Protein AF-A0A2W4MTW6-F1 (afdb_monomer)

Solvent-accessible surface area (backbone atoms only — not comparable to full-atom values): 3323 Å² total; per-residue (Å²): 114,45,44,77,43,69,59,59,69,58,54,51,53,52,52,52,53,51,52,52,39,46,75,71,71,46,82,70,81,70,83,73,80,90,78,80,64,44,82,43,87,39,92,68,5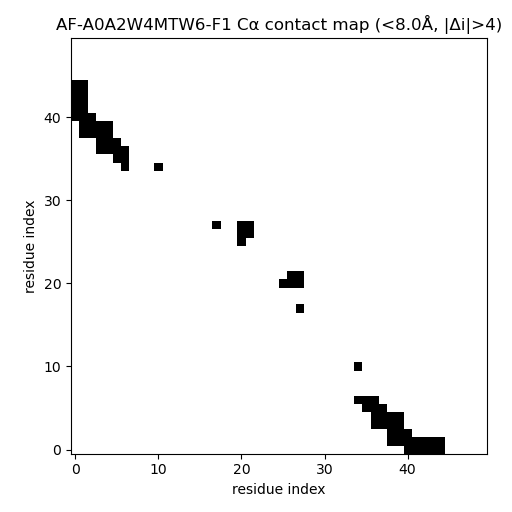6,78,81,82,81,133

Structure (mmCIF, N/CA/C/O backbone):
data_AF-A0A2W4MTW6-F1
#
_entry.id   AF-A0A2W4MTW6-F1
#
loop_
_atom_site.group_PDB
_atom_site.id
_atom_site.type_symbol
_atom_site.label_atom_id
_atom_site.label_alt_id
_atom_site.label_comp_id
_atom_site.label_asym_id
_atom_site.label_entity_id
_atom_site.label_seq_id
_atom_site.pdbx_PDB_ins_code
_atom_site.Cartn_x
_atom_site.Cartn_y
_atom_site.Cartn_z
_atom_site.occupancy
_atom_site.B_iso_or_equiv
_atom_site.auth_seq_id
_atom_site.auth_comp_id
_atom_site.auth_asym_id
_atom_site.auth_atom_id
_atom_site.pdbx_PDB_model_num
ATOM 1 N N . LEU A 1 1 ? 10.586 5.541 -16.512 1.00 95.94 1 LEU A N 1
ATOM 2 C CA . LEU A 1 1 ? 11.283 5.162 -15.266 1.00 95.94 1 LEU A CA 1
ATOM 3 C C . LEU A 1 1 ? 10.909 3.740 -14.841 1.00 95.94 1 LEU A C 1
ATOM 5 O O . LEU A 1 1 ? 9.729 3.488 -14.612 1.00 95.94 1 LEU A O 1
ATOM 9 N N . THR A 1 2 ? 11.874 2.826 -14.776 1.00 97.69 2 THR A N 1
ATOM 10 C CA . THR A 1 2 ? 11.783 1.541 -14.065 1.00 97.69 2 THR A CA 1
ATOM 11 C C . THR A 1 2 ? 11.626 1.805 -12.577 1.00 97.69 2 THR A C 1
ATOM 13 O O . THR A 1 2 ? 12.308 2.672 -12.040 1.00 97.69 2 THR A O 1
ATOM 16 N N . THR A 1 3 ? 10.707 1.110 -11.912 1.00 98.06 3 THR A N 1
ATOM 17 C CA . THR A 1 3 ? 10.372 1.400 -10.513 1.00 98.06 3 THR A CA 1
ATOM 18 C C . THR A 1 3 ? 9.790 0.185 -9.800 1.00 98.06 3 THR A C 1
ATOM 20 O O . THR A 1 3 ? 9.236 -0.711 -10.438 1.00 98.06 3 THR A O 1
ATOM 23 N N . VAL A 1 4 ? 9.889 0.174 -8.474 1.00 98.00 4 VAL A N 1
ATOM 24 C CA . VAL A 1 4 ? 9.118 -0.717 -7.605 1.00 98.00 4 VAL A CA 1
ATOM 25 C C . VAL A 1 4 ? 7.792 -0.017 -7.320 1.00 98.00 4 VAL A C 1
ATOM 27 O O . VAL A 1 4 ? 7.724 0.925 -6.534 1.00 98.00 4 VAL A O 1
ATOM 30 N N . ALA A 1 5 ? 6.742 -0.432 -8.022 1.00 98.06 5 ALA A N 1
ATOM 31 C CA . ALA A 1 5 ? 5.430 0.180 -7.921 1.00 98.06 5 ALA A CA 1
ATOM 32 C C . ALA A 1 5 ? 4.675 -0.341 -6.697 1.00 98.06 5 ALA A C 1
ATOM 34 O O . ALA A 1 5 ? 4.524 -1.551 -6.512 1.00 98.06 5 ALA A O 1
ATOM 35 N N . GLN A 1 6 ? 4.167 0.597 -5.903 1.00 98.38 6 GLN A N 1
ATOM 36 C CA . GLN A 1 6 ? 3.266 0.325 -4.790 1.00 98.38 6 GLN A CA 1
ATOM 37 C C . GLN A 1 6 ? 1.812 0.305 -5.292 1.00 98.38 6 GLN A C 1
ATOM 39 O O . GLN A 1 6 ? 1.429 1.201 -6.054 1.00 98.38 6 GLN A O 1
ATOM 44 N N . PRO A 1 7 ? 0.974 -0.658 -4.873 1.00 97.69 7 PRO A N 1
ATOM 45 C CA . PRO A 1 7 ? -0.446 -0.692 -5.218 1.00 97.69 7 PRO A CA 1
ATOM 46 C C . PRO A 1 7 ? -1.242 0.320 -4.372 1.00 97.69 7 PRO A C 1
ATOM 48 O O . PRO A 1 7 ? -2.088 -0.037 -3.558 1.00 97.69 7 PRO A O 1
ATOM 51 N N . MET A 1 8 ? -0.969 1.615 -4.563 1.00 97.94 8 MET A N 1
ATOM 52 C CA . MET A 1 8 ? -1.461 2.695 -3.693 1.00 97.94 8 MET A CA 1
ATOM 53 C C . MET A 1 8 ? -2.989 2.765 -3.592 1.00 97.94 8 MET A C 1
ATOM 55 O O . MET A 1 8 ? -3.514 3.044 -2.518 1.00 97.94 8 MET A O 1
ATOM 59 N N . HIS A 1 9 ? -3.708 2.480 -4.681 1.00 97.75 9 HIS A N 1
ATOM 60 C CA . HIS A 1 9 ? -5.173 2.447 -4.655 1.00 97.75 9 HIS A CA 1
ATOM 61 C C . HIS A 1 9 ? -5.713 1.320 -3.765 1.00 97.75 9 HIS A C 1
ATOM 63 O O . HIS A 1 9 ? -6.655 1.538 -3.010 1.00 97.75 9 HIS A O 1
ATOM 69 N N . GLU A 1 10 ? -5.101 0.135 -3.820 1.00 97.50 10 GLU A N 1
ATOM 70 C CA . GLU A 1 10 ? -5.478 -1.010 -2.985 1.00 97.50 10 GLU A CA 1
ATOM 71 C C . GLU A 1 10 ? -5.151 -0.745 -1.516 1.00 97.50 10 GLU A C 1
ATOM 73 O O . GLU A 1 10 ? -6.004 -0.954 -0.655 1.00 97.50 10 GLU A O 1
ATOM 78 N N . ILE A 1 11 ? -3.956 -0.206 -1.244 1.00 97.62 11 ILE A N 1
ATOM 79 C CA . ILE A 1 11 ? -3.540 0.214 0.099 1.00 97.62 11 ILE A CA 1
ATOM 80 C C . ILE A 1 11 ? -4.558 1.205 0.676 1.00 97.62 11 ILE A C 1
ATOM 82 O O . ILE A 1 11 ? -5.059 0.996 1.778 1.00 97.62 11 ILE A O 1
ATOM 86 N N . GLY A 1 12 ? -4.912 2.251 -0.075 1.00 97.62 12 GLY A N 1
ATOM 87 C CA . GLY A 1 12 ? -5.879 3.256 0.366 1.00 97.62 12 GLY A CA 1
ATOM 88 C C . GLY A 1 12 ? -7.267 2.669 0.627 1.00 97.62 12 GLY A C 1
ATOM 89 O O . GLY A 1 12 ? -7.839 2.894 1.692 1.00 97.62 12 GLY A O 1
ATOM 90 N N . ALA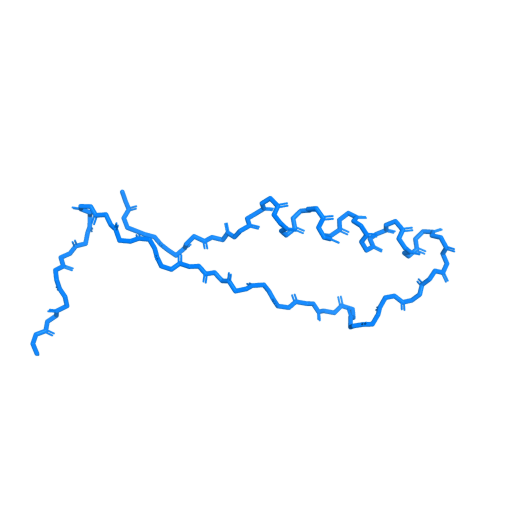 A 1 13 ? -7.793 1.870 -0.305 1.00 97.56 13 ALA A N 1
ATOM 91 C CA . ALA A 1 13 ? -9.106 1.246 -0.156 1.00 97.56 13 ALA A CA 1
ATOM 92 C C . ALA A 1 13 ? -9.174 0.326 1.077 1.00 97.56 13 ALA A C 1
ATOM 94 O O . ALA A 1 13 ? -10.117 0.415 1.864 1.00 97.56 13 ALA A O 1
ATOM 95 N N . ARG A 1 14 ? -8.152 -0.515 1.291 1.00 95.75 14 ARG A N 1
ATOM 96 C CA . ARG A 1 14 ? -8.086 -1.417 2.452 1.00 95.75 14 ARG A CA 1
ATOM 97 C C . ARG A 1 14 ? -7.893 -0.663 3.764 1.00 95.75 14 ARG A C 1
ATOM 99 O O . ARG A 1 14 ? -8.510 -1.033 4.761 1.00 95.75 14 ARG A O 1
ATOM 106 N N . ALA A 1 15 ? -7.094 0.403 3.767 1.00 95.75 15 ALA A N 1
ATOM 107 C CA . ALA A 1 15 ? -6.900 1.245 4.944 1.00 95.75 15 ALA A CA 1
ATOM 108 C C . ALA A 1 15 ? -8.214 1.905 5.388 1.00 95.75 15 ALA A C 1
ATOM 110 O O . ALA A 1 15 ? -8.570 1.830 6.562 1.00 95.75 15 ALA A O 1
ATOM 111 N N . ILE A 1 16 ? -8.970 2.485 4.449 1.00 97.00 16 ILE A N 1
ATOM 112 C CA . ILE A 1 16 ? -10.275 3.087 4.751 1.00 97.00 16 ILE A CA 1
ATOM 113 C C . ILE A 1 16 ? -11.276 2.025 5.209 1.00 97.00 16 ILE A C 1
ATOM 115 O O . ILE A 1 16 ? -11.969 2.237 6.199 1.00 97.00 16 ILE A O 1
ATOM 119 N N . SER A 1 17 ? -11.315 0.862 4.553 1.00 95.12 17 SER A N 1
ATOM 120 C CA . SER A 1 17 ? -12.187 -0.240 4.971 1.00 95.12 17 SER A CA 1
ATOM 121 C C . SER A 1 17 ? -11.912 -0.676 6.413 1.00 95.12 17 SER A C 1
ATOM 123 O O . SER A 1 17 ? -12.853 -0.829 7.185 1.00 95.12 17 SER A O 1
ATOM 125 N N . ARG A 1 18 ? -10.640 -0.833 6.808 1.00 94.69 18 ARG A N 1
ATOM 126 C CA . ARG A 1 18 ? -10.284 -1.172 8.196 1.00 94.69 18 ARG A CA 1
ATOM 127 C C . ARG A 1 18 ? -10.628 -0.062 9.177 1.00 94.69 18 ARG A C 1
ATOM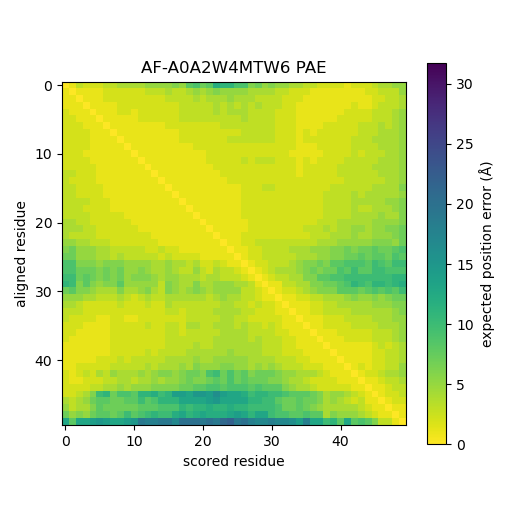 129 O O . ARG A 1 18 ? -11.097 -0.347 10.272 1.00 94.69 18 ARG A O 1
ATOM 136 N N . LEU A 1 19 ? -10.419 1.197 8.797 1.00 95.44 19 LEU A N 1
ATOM 137 C CA . LEU A 1 19 ? -10.802 2.324 9.643 1.00 95.44 19 LEU A CA 1
ATOM 138 C C . LEU A 1 19 ? -12.309 2.306 9.935 1.00 95.44 19 LEU A C 1
ATOM 140 O O . LEU A 1 19 ? -12.710 2.503 11.077 1.00 95.44 19 LEU A O 1
ATOM 144 N N . LEU A 1 20 ? -13.136 2.019 8.929 1.00 96.69 20 LEU A N 1
ATOM 145 C CA . LEU A 1 20 ? -14.584 1.899 9.105 1.00 96.69 20 LEU A CA 1
ATOM 146 C C . LEU A 1 20 ? -14.970 0.755 10.055 1.00 96.69 20 LEU A C 1
ATOM 148 O O . LEU A 1 20 ? -15.853 0.947 10.884 1.00 96.69 20 LEU A O 1
ATOM 152 N N . GLN A 1 21 ? -14.283 -0.389 9.990 1.00 95.19 21 GLN A N 1
ATOM 153 C CA . GLN A 1 21 ? -14.483 -1.507 10.926 1.00 95.19 21 GLN A CA 1
ATOM 154 C C . GLN A 1 21 ? -14.171 -1.094 12.371 1.00 95.19 21 GLN A C 1
ATOM 156 O O . GLN A 1 21 ? -14.980 -1.310 13.271 1.00 95.19 21 GLN A O 1
ATOM 161 N N . VAL A 1 22 ? -13.044 -0.409 12.587 1.00 95.69 22 VAL A N 1
ATOM 162 C CA . VAL A 1 22 ? -12.676 0.118 13.913 1.00 95.69 22 VAL A CA 1
ATOM 163 C C . VAL A 1 22 ? -13.733 1.093 14.436 1.00 95.69 22 VAL A C 1
ATOM 165 O O . VAL A 1 22 ? -14.126 1.016 15.598 1.00 95.69 22 VAL A O 1
ATOM 168 N N . LEU A 1 23 ? -14.238 1.988 13.582 1.00 97.06 23 LEU A N 1
ATOM 169 C CA . LEU A 1 23 ? -15.303 2.928 13.950 1.00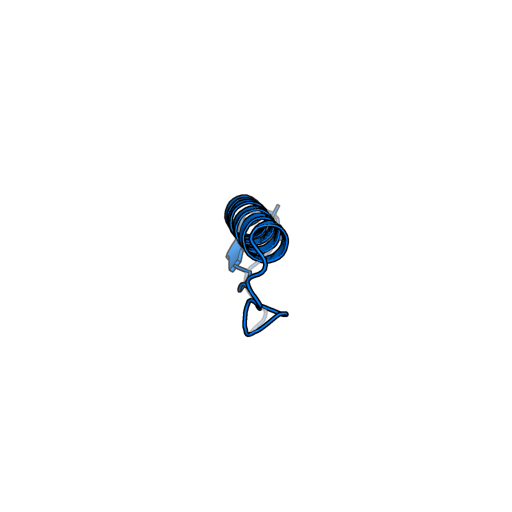 97.06 23 LEU A CA 1
ATOM 170 C C . LEU A 1 23 ? -16.634 2.227 14.271 1.00 97.06 23 LEU A C 1
ATOM 172 O O . LEU A 1 23 ? -17.415 2.752 15.062 1.00 97.06 23 LEU A O 1
ATOM 176 N N . ALA A 1 24 ? -16.880 1.045 13.702 1.00 97.25 24 ALA A N 1
ATOM 177 C CA . ALA A 1 24 ? -18.027 0.196 14.021 1.00 97.25 24 ALA A CA 1
ATOM 178 C C . ALA A 1 24 ? -17.846 -0.624 15.317 1.00 97.25 24 ALA A C 1
ATOM 180 O O . ALA A 1 24 ? -18.757 -1.347 15.715 1.00 97.25 24 ALA A O 1
ATOM 181 N N . GLY A 1 25 ? -16.698 -0.505 15.995 1.00 97.38 25 GLY A N 1
ATOM 182 C CA . GLY A 1 25 ? -16.378 -1.261 17.209 1.00 97.38 25 GLY A CA 1
ATOM 183 C C . GLY A 1 25 ? -15.800 -2.654 16.945 1.00 97.38 25 GLY A C 1
ATOM 184 O O . GLY A 1 25 ? -15.643 -3.435 17.883 1.00 97.38 25 GLY A O 1
ATOM 185 N N . GLU A 1 26 ? -15.469 -2.973 15.694 1.00 96.62 26 GLU A N 1
ATOM 186 C CA . GLU A 1 26 ? -14.778 -4.209 15.336 1.00 96.62 26 GLU A CA 1
ATOM 187 C C . GLU A 1 26 ? -13.273 -4.098 15.639 1.00 96.62 26 GLU A C 1
ATOM 189 O O . GLU A 1 26 ? -12.687 -3.013 15.626 1.00 96.62 26 GLU A O 1
ATOM 194 N N . GLN A 1 27 ? -12.622 -5.239 15.877 1.00 91.94 27 GLN A N 1
ATOM 195 C CA . GLN A 1 27 ? -11.164 -5.328 15.999 1.00 91.94 27 GLN A CA 1
ATOM 196 C C . GLN A 1 27 ? -10.596 -6.090 14.797 1.00 91.94 27 GLN A C 1
ATOM 198 O O . GLN A 1 27 ? -10.603 -7.321 14.808 1.00 91.94 27 GLN A O 1
ATOM 203 N N . PRO A 1 28 ? -10.127 -5.391 13.747 1.00 86.75 28 PRO A N 1
ATOM 204 C CA . PRO A 1 28 ? -9.524 -6.053 12.599 1.00 86.75 28 PRO A CA 1
ATOM 205 C C . PRO A 1 28 ? -8.215 -6.753 12.987 1.00 86.75 28 PRO A C 1
ATOM 207 O O . PRO A 1 28 ? -7.286 -6.121 13.490 1.00 86.75 28 PRO A O 1
ATOM 210 N N . ASP A 1 29 ? -8.138 -8.051 12.690 1.00 88.12 29 ASP A N 1
ATOM 211 C CA . ASP A 1 29 ? -6.964 -8.904 12.889 1.00 88.12 29 ASP A CA 1
ATOM 212 C C . ASP A 1 29 ? -6.546 -9.531 11.538 1.00 88.12 29 ASP A C 1
ATOM 214 O O . ASP A 1 29 ? -7.386 -10.132 10.861 1.00 88.12 29 ASP A O 1
ATOM 218 N N . PRO A 1 30 ? -5.290 -9.366 11.081 1.00 85.88 30 PRO A N 1
ATOM 219 C CA . PRO A 1 30 ? -4.227 -8.592 11.712 1.00 85.88 30 PRO A CA 1
ATOM 220 C C . PRO A 1 30 ? -4.429 -7.079 11.567 1.00 85.88 30 PRO A C 1
ATOM 222 O O . PRO A 1 30 ? -4.903 -6.582 10.538 1.00 85.88 30 PRO A O 1
ATOM 225 N N . LEU A 1 31 ? -3.990 -6.342 12.594 1.00 81.94 31 LEU A N 1
ATOM 226 C CA . LEU A 1 31 ? -3.920 -4.876 12.568 1.00 81.94 31 LEU A CA 1
ATOM 227 C C . LEU A 1 31 ? -2.938 -4.379 11.495 1.00 81.94 31 LEU A C 1
ATOM 229 O O . LEU A 1 31 ? -3.139 -3.324 10.896 1.00 81.94 31 LEU A O 1
ATOM 233 N N . VAL A 1 32 ? -1.877 -5.152 11.248 1.00 89.88 32 VAL A N 1
ATOM 234 C CA . VAL A 1 32 ? -0.862 -4.867 10.232 1.00 89.88 32 VAL A CA 1
ATOM 235 C C . VAL A 1 32 ? -1.027 -5.835 9.071 1.00 89.88 32 VAL A C 1
ATOM 237 O O . VAL A 1 32 ? -0.960 -7.049 9.245 1.00 89.88 32 VAL A O 1
ATOM 240 N N . GLU A 1 33 ? -1.181 -5.288 7.871 1.00 92.69 33 GLU A N 1
ATOM 241 C CA . GLU A 1 33 ? -1.221 -6.054 6.631 1.00 92.69 33 GLU A CA 1
ATOM 242 C C . GLU A 1 33 ? -0.069 -5.638 5.715 1.00 92.69 33 GLU A C 1
ATOM 244 O O . GLU A 1 33 ? 0.184 -4.450 5.512 1.00 92.69 33 GLU A O 1
ATOM 249 N N . TRP A 1 34 ? 0.600 -6.628 5.127 1.00 95.06 34 TRP A N 1
ATOM 250 C CA . TRP A 1 34 ? 1.622 -6.417 4.109 1.00 95.06 34 TRP A CA 1
ATOM 251 C C . TRP A 1 34 ? 1.021 -6.590 2.719 1.00 95.06 34 TRP A C 1
ATOM 253 O O . TRP A 1 34 ? 0.509 -7.659 2.388 1.00 95.06 34 TRP A O 1
ATOM 263 N N . ILE A 1 35 ? 1.131 -5.556 1.887 1.00 95.94 35 ILE A N 1
ATOM 264 C CA . ILE A 1 35 ? 0.69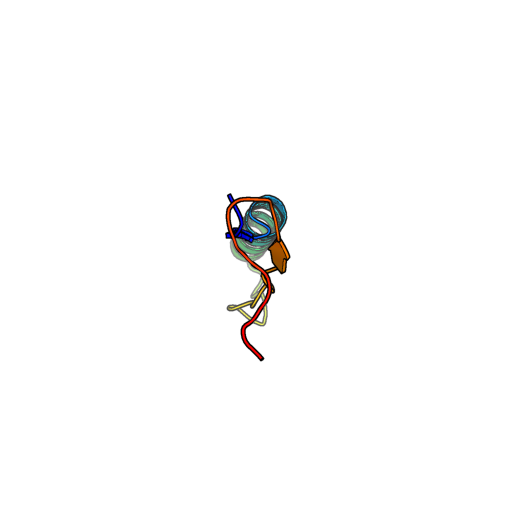8 -5.598 0.489 1.00 95.94 35 ILE A CA 1
ATOM 265 C C . ILE A 1 35 ? 1.945 -5.557 -0.392 1.00 95.94 35 ILE A C 1
ATOM 267 O O . ILE A 1 35 ? 2.778 -4.657 -0.274 1.00 95.94 35 ILE A O 1
ATOM 271 N N . ALA A 1 36 ? 2.096 -6.566 -1.250 1.00 97.69 36 ALA A N 1
ATOM 272 C CA . ALA A 1 36 ? 3.309 -6.746 -2.033 1.00 97.69 36 ALA A CA 1
ATOM 273 C C . ALA A 1 36 ? 3.434 -5.680 -3.140 1.00 97.69 36 ALA A C 1
ATOM 275 O O . ALA A 1 36 ? 2.495 -5.485 -3.920 1.00 97.69 36 ALA A O 1
ATOM 276 N N . PRO A 1 37 ? 4.598 -5.024 -3.275 1.00 98.00 37 PRO A N 1
ATOM 277 C CA . PRO A 1 37 ? 4.875 -4.187 -4.430 1.00 98.00 37 PRO A CA 1
ATOM 278 C C . PRO A 1 37 ? 5.189 -5.039 -5.668 1.00 98.00 37 PRO A C 1
ATOM 280 O O . PRO A 1 37 ? 5.387 -6.254 -5.591 1.00 98.00 37 PRO A O 1
ATOM 283 N N . ARG A 1 38 ? 5.301 -4.389 -6.831 1.00 97.31 38 ARG A N 1
ATOM 284 C CA . ARG A 1 38 ? 5.710 -5.038 -8.085 1.00 97.31 38 ARG A CA 1
ATOM 285 C C . ARG A 1 38 ? 6.830 -4.273 -8.776 1.00 97.31 38 ARG A C 1
ATOM 287 O O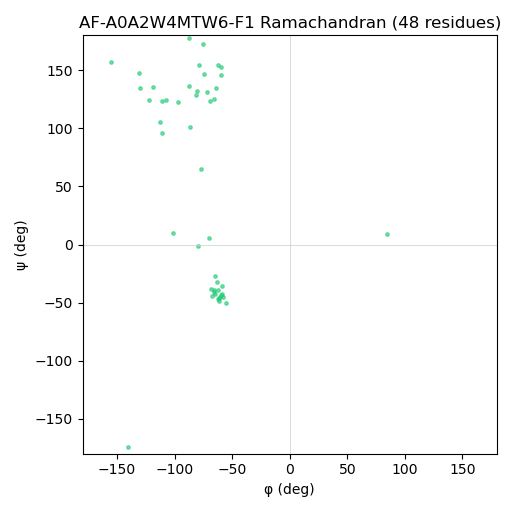 . ARG A 1 38 ? 6.735 -3.062 -8.960 1.00 97.31 38 ARG A O 1
ATOM 294 N N . LEU A 1 39 ? 7.856 -4.984 -9.240 1.00 97.00 39 LEU A N 1
ATOM 295 C CA . LEU A 1 39 ? 8.849 -4.409 -10.145 1.00 97.00 39 LEU A CA 1
ATOM 296 C C . LEU A 1 39 ? 8.213 -4.133 -11.516 1.00 97.00 39 LEU A C 1
ATOM 298 O O . LEU A 1 39 ? 7.691 -5.039 -12.162 1.00 97.00 39 LEU A O 1
ATOM 302 N N . ILE A 1 40 ? 8.291 -2.886 -11.974 1.00 96.56 40 ILE A N 1
ATOM 303 C CA . ILE A 1 40 ? 7.890 -2.472 -13.319 1.00 96.56 40 ILE A CA 1
ATO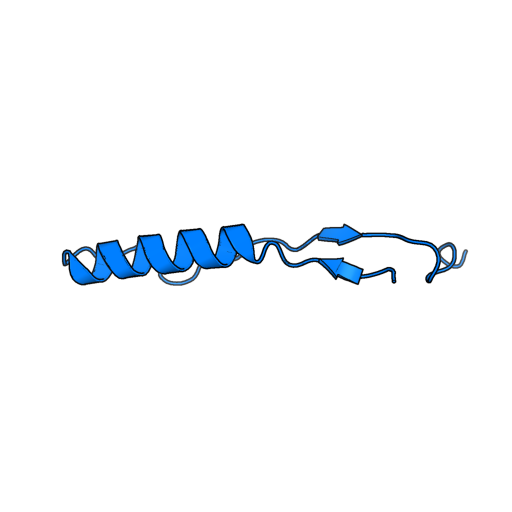M 304 C C . ILE A 1 40 ? 9.138 -2.043 -14.081 1.00 96.56 40 ILE A C 1
ATOM 306 O O . ILE A 1 40 ? 9.665 -0.951 -13.855 1.00 96.56 40 ILE A O 1
ATOM 310 N N . VAL A 1 41 ? 9.587 -2.893 -15.005 1.00 95.62 41 VAL A N 1
ATOM 311 C CA . VAL A 1 41 ? 10.728 -2.622 -15.889 1.00 95.62 41 VAL A CA 1
ATOM 312 C C . VAL A 1 41 ? 10.293 -1.733 -17.057 1.00 95.62 41 VAL A C 1
ATOM 314 O O . VAL A 1 41 ? 9.266 -1.970 -17.688 1.00 95.62 41 VAL A O 1
ATOM 317 N N . ARG A 1 42 ? 11.065 -0.676 -17.328 1.00 95.50 42 ARG A N 1
ATOM 318 C CA . ARG A 1 42 ? 10.903 0.269 -18.447 1.00 95.50 42 ARG A CA 1
ATOM 319 C C . ARG A 1 42 ? 12.285 0.634 -19.013 1.00 95.50 42 ARG A C 1
ATOM 321 O O . ARG A 1 42 ? 13.306 0.138 -18.555 1.00 95.50 42 ARG A O 1
ATOM 328 N N . GLY A 1 43 ? 12.339 1.570 -19.960 1.00 96.62 43 GLY A N 1
ATOM 329 C CA . GLY A 1 43 ? 13.584 1.957 -20.641 1.00 96.62 43 GLY A CA 1
ATOM 330 C C . GLY A 1 43 ? 14.630 2.720 -19.814 1.00 96.62 43 GLY A C 1
ATOM 331 O O . GLY A 1 43 ? 15.611 3.168 -20.386 1.00 96.62 43 GLY A O 1
ATOM 332 N N . SER A 1 44 ? 14.446 2.914 -18.502 1.00 97.56 44 SER A N 1
ATOM 333 C CA . SER A 1 44 ? 15.445 3.610 -17.667 1.00 97.56 44 SER A CA 1
ATOM 334 C C . SER A 1 44 ? 16.314 2.661 -16.835 1.00 97.56 44 SER A C 1
ATOM 336 O O . SER A 1 44 ? 16.991 3.113 -15.917 1.00 97.56 44 SER A O 1
ATOM 338 N N . SER A 1 45 ? 16.240 1.357 -17.091 1.00 95.88 45 SER A N 1
ATOM 339 C CA . SER A 1 45 ? 17.139 0.340 -16.541 1.00 95.88 45 SER A CA 1
ATOM 340 C C . SER A 1 45 ? 17.635 -0.550 -17.677 1.00 95.88 45 SER A C 1
ATOM 342 O O . SER A 1 45 ? 16.892 -0.791 -18.627 1.00 95.88 45 SER A O 1
ATOM 344 N N . GLY A 1 46 ? 18.867 -1.042 -17.568 1.00 88.81 46 GLY A N 1
ATOM 345 C CA . GLY A 1 46 ? 19.436 -2.015 -18.501 1.00 88.81 46 GLY A CA 1
ATOM 346 C C . GLY A 1 46 ? 19.129 -3.468 -18.114 1.00 88.81 46 GLY A C 1
ATOM 347 O O . GLY A 1 46 ? 18.506 -3.707 -17.075 1.00 88.81 46 GLY A O 1
ATOM 348 N N . PRO A 1 47 ? 19.559 -4.440 -18.936 1.00 88.12 47 PRO A N 1
ATOM 349 C CA . PRO A 1 47 ? 19.537 -5.850 -18.559 1.00 88.12 47 PRO A CA 1
ATOM 350 C C . PRO A 1 47 ? 20.385 -6.093 -17.295 1.00 88.12 47 PRO A C 1
ATOM 352 O O . PRO A 1 47 ? 21.325 -5.332 -17.040 1.00 88.12 47 PRO A O 1
ATOM 355 N N . PRO A 1 48 ? 20.072 -7.129 -16.494 1.00 89.12 48 PRO A N 1
ATOM 356 C CA . PRO A 1 48 ? 20.928 -7.512 -15.377 1.00 89.12 48 PRO A CA 1
ATOM 357 C C . PRO A 1 48 ? 22.331 -7.892 -15.887 1.00 89.12 48 PRO A C 1
ATOM 359 O O . PRO A 1 48 ? 22.446 -8.424 -16.996 1.00 89.12 48 PRO A O 1
ATOM 362 N N . PRO A 1 49 ? 23.394 -7.611 -15.111 1.00 89.31 49 PRO A N 1
ATOM 363 C CA . PRO A 1 49 ? 24.735 -8.083 -15.439 1.00 89.31 49 PRO A CA 1
ATOM 364 C C . PRO A 1 49 ? 24.783 -9.618 -15.442 1.00 89.31 49 PRO A C 1
ATOM 366 O O . PRO A 1 49 ? 23.961 -10.267 -14.789 1.00 89.31 49 PRO A O 1
ATOM 369 N N . ALA A 1 50 ? 25.730 -10.162 -16.209 1.00 84.12 50 ALA A N 1
ATOM 370 C CA . ALA A 1 50 ? 26.009 -11.596 -16.279 1.00 84.12 50 ALA A CA 1
ATOM 371 C C . ALA A 1 50 ? 26.648 -12.126 -14.988 1.00 84.12 50 ALA A C 1
ATOM 373 O O . ALA A 1 50 ? 27.387 -11.349 -14.338 1.00 84.12 50 ALA A O 1
#

Radius of gyration: 16.87 Å; Cα contacts (8 Å, |Δi|>4): 36; chains: 1; bounding box: 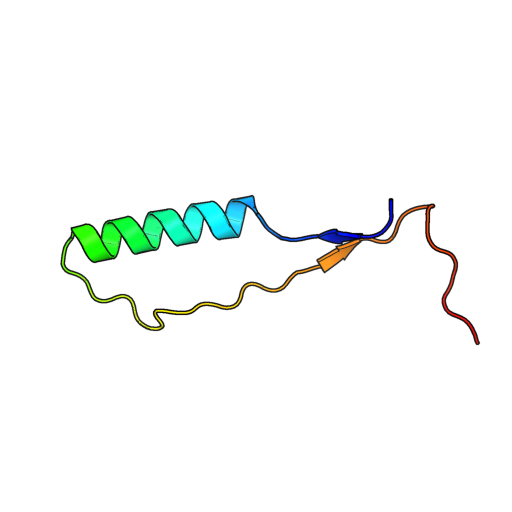44×17×38 Å

Seq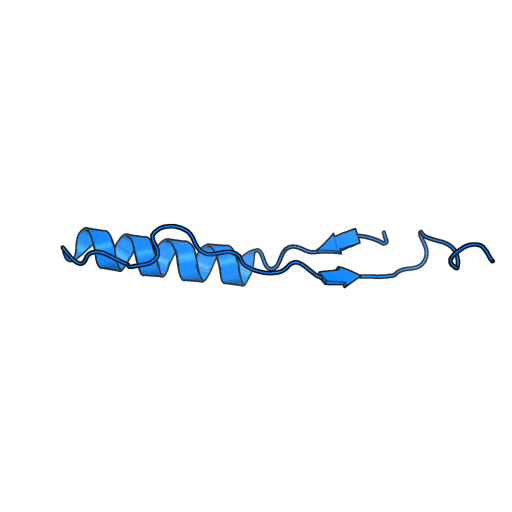uence (50 aa):
LTTVAQPMHEIGARAISRLLQVLAGEQPDPLVEWIAPRLIVRGSSGPPPA

Nearest PDB structures (foldseek):
  1n9j-assembly1_B  TM=3.365E-01  e=6.657E+00  Homo sapiens

pLDDT: mean 94.7, std 4.1, range [81.94, 98.38]

Foldseek 3Di:
DWDFADPVVVVVVVVVVVVVCVVVVHDDPPPDDDDHTDTDDDPPDDDDDD

Secondary structure (DSSP, 8-state):
--EEE--HHHHHHHHHHHHHHHHTT---SSSS-----EEE--TTS-PPP-

Mean predicted aligned error: 3.55 Å